Protein AF-A0A3N5VZ28-F1 (afdb_monomer)

Solvent-accessible surface area (backbone atoms only — not comparable to full-atom values): 4035 Å² total; per-residue (Å²): 134,55,72,70,56,52,64,72,70,65,73,87,82,90,82,79,76,90,71,80,80,57,68,69,60,54,49,52,54,52,49,56,59,68,68,48,90,44,77,94,70,62,61,92,71,85,87,84,86,83,83,52,79,89,81,104

pLDDT: mean 95.49, std 3.62, range [77.56, 98.25]

Radius of gyration: 14.62 Å; Cα contacts (8 Å, |Δi|>4): 8; chains: 1; bounding box: 36×27×31 Å

Structure (mmCIF, N/CA/C/O backbone):
data_AF-A0A3N5VZ28-F1
#
_entry.id   AF-A0A3N5VZ28-F1
#
loop_
_atom_site.group_PDB
_atom_site.id
_atom_site.type_symbol
_atom_site.label_atom_id
_atom_site.label_alt_id
_atom_site.label_comp_id
_atom_site.label_asym_id
_atom_site.label_entity_id
_atom_site.label_seq_id
_atom_site.pdbx_PDB_ins_code
_atom_site.Cartn_x
_atom_site.Cartn_y
_atom_site.Cartn_z
_atom_site.occupancy
_atom_site.B_iso_or_equiv
_atom_site.auth_seq_id
_atom_site.auth_comp_id
_atom_site.auth_asym_id
_atom_site.auth_atom_id
_atom_site.pdbx_PDB_model_num
ATOM 1 N N . MET A 1 1 ? -7.391 -14.929 -6.335 1.00 82.56 1 MET A N 1
ATOM 2 C CA . MET A 1 1 ? -7.338 -13.767 -7.243 1.00 82.5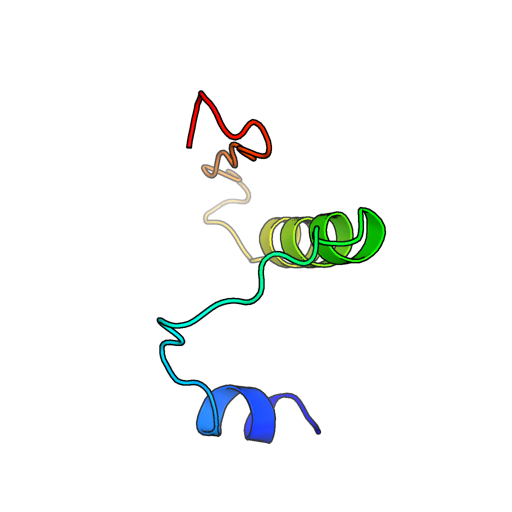6 1 MET A CA 1
ATOM 3 C C . MET A 1 1 ? -5.885 -13.532 -7.586 1.00 82.56 1 MET A C 1
ATOM 5 O O . MET A 1 1 ? -5.071 -13.529 -6.671 1.00 82.56 1 MET A O 1
ATOM 9 N N . ASP A 1 2 ? -5.564 -13.383 -8.865 1.00 97.50 2 ASP A N 1
ATOM 10 C CA . ASP A 1 2 ? -4.225 -12.990 -9.307 1.00 97.50 2 ASP A CA 1
ATOM 11 C C . ASP A 1 2 ? -4.095 -11.458 -9.416 1.00 97.50 2 ASP A C 1
ATOM 13 O O . ASP A 1 2 ? -5.055 -10.709 -9.212 1.00 97.50 2 ASP A O 1
ATOM 17 N N . VAL A 1 3 ? -2.890 -10.978 -9.730 1.00 96.88 3 VAL A N 1
ATOM 18 C CA . VAL A 1 3 ? -2.598 -9.539 -9.827 1.00 96.88 3 VAL A CA 1
ATOM 19 C C . VAL A 1 3 ? -3.424 -8.863 -10.927 1.00 96.88 3 VAL A C 1
ATOM 21 O O . VAL A 1 3 ? -3.948 -7.767 -10.720 1.00 96.88 3 VAL A O 1
ATOM 24 N N . ALA A 1 4 ? -3.581 -9.504 -12.088 1.00 98.12 4 ALA A N 1
ATOM 25 C CA . ALA A 1 4 ? -4.286 -8.914 -13.224 1.00 98.12 4 ALA A CA 1
ATOM 26 C C . ALA A 1 4 ? -5.781 -8.730 -12.924 1.00 98.12 4 ALA A C 1
ATOM 28 O O . ALA A 1 4 ? -6.362 -7.685 -13.226 1.00 98.12 4 ALA A O 1
ATOM 29 N N . GLN A 1 5 ? -6.395 -9.724 -12.286 1.00 98.25 5 GLN A N 1
ATOM 30 C CA . GLN A 1 5 ? -7.775 -9.672 -11.838 1.00 98.25 5 GLN A CA 1
ATOM 31 C C . GLN A 1 5 ? -7.967 -8.582 -10.776 1.00 98.25 5 GLN A C 1
ATOM 33 O O . GLN A 1 5 ? -8.896 -7.787 -10.905 1.00 98.25 5 GLN A O 1
ATOM 38 N N . ALA A 1 6 ? -7.059 -8.482 -9.797 1.00 97.19 6 ALA A N 1
ATOM 39 C CA . ALA A 1 6 ? -7.110 -7.468 -8.741 1.00 97.19 6 ALA A CA 1
ATOM 40 C C . ALA A 1 6 ? -7.114 -6.035 -9.285 1.00 97.19 6 ALA A C 1
ATOM 42 O O . ALA A 1 6 ? -7.893 -5.192 -8.837 1.00 97.19 6 ALA A O 1
ATOM 43 N N . ILE A 1 7 ? -6.260 -5.765 -10.277 1.00 97.62 7 ILE A N 1
ATOM 44 C CA . ILE A 1 7 ? -6.156 -4.449 -10.916 1.00 97.62 7 ILE A CA 1
ATOM 45 C C . ILE A 1 7 ? -7.448 -4.113 -11.667 1.00 97.62 7 ILE A C 1
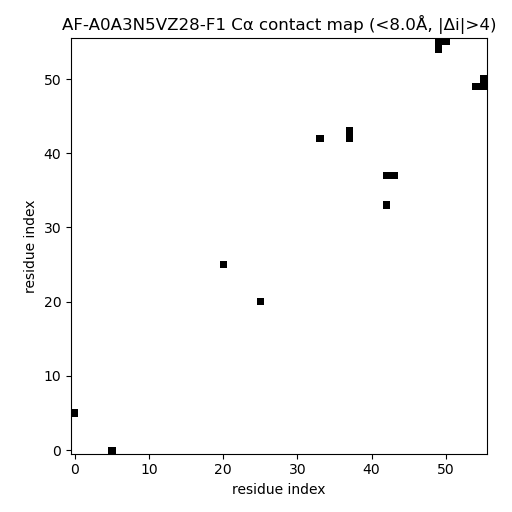ATOM 47 O O . ILE A 1 7 ? -7.955 -2.997 -11.545 1.00 97.62 7 ILE A O 1
AT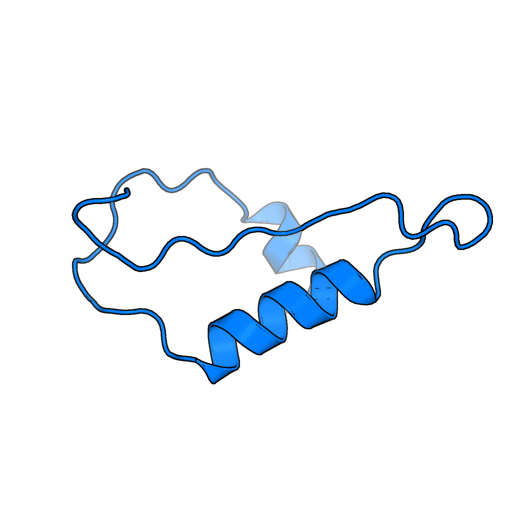OM 51 N N . ARG A 1 8 ? -8.004 -5.072 -12.419 1.00 98.00 8 ARG A N 1
ATOM 52 C CA . ARG A 1 8 ? -9.233 -4.866 -13.203 1.00 98.00 8 ARG A CA 1
ATOM 53 C C . ARG A 1 8 ? -10.467 -4.670 -12.327 1.00 98.00 8 ARG A C 1
ATOM 55 O O . ARG A 1 8 ? -11.336 -3.885 -12.688 1.00 98.00 8 ARG A O 1
ATOM 62 N N . SER A 1 9 ? -10.548 -5.350 -11.184 1.00 97.75 9 SER A N 1
ATOM 63 C CA . SER A 1 9 ? -11.694 -5.252 -10.272 1.00 97.75 9 SER A CA 1
ATOM 64 C C . SER A 1 9 ? -11.624 -4.069 -9.299 1.00 97.75 9 SER A C 1
ATOM 66 O O . SER A 1 9 ? -12.525 -3.898 -8.479 1.00 97.75 9 SER A O 1
ATOM 68 N N . ARG A 1 10 ? -10.552 -3.267 -9.325 1.00 97.00 10 ARG A N 1
ATOM 69 C CA . ARG A 1 10 ? -10.344 -2.174 -8.368 1.00 97.00 10 A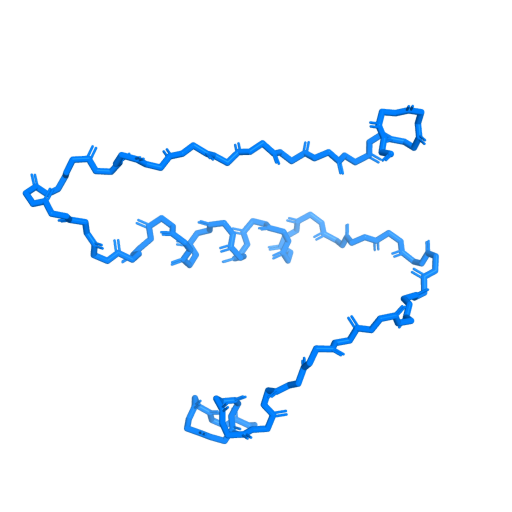RG A CA 1
ATOM 70 C C . ARG A 1 10 ? -11.372 -1.059 -8.555 1.00 97.00 10 ARG A C 1
ATOM 72 O O . ARG A 1 10 ? -11.454 -0.438 -9.614 1.00 97.00 10 ARG A O 1
ATOM 79 N N . TYR A 1 11 ? -12.045 -0.697 -7.469 1.00 97.56 11 TYR A N 1
ATOM 80 C CA . TYR A 1 11 ? -12.961 0.440 -7.387 1.00 97.56 11 TYR A CA 1
ATOM 81 C C . TYR A 1 11 ? -12.683 1.273 -6.128 1.00 97.56 11 TYR A C 1
ATOM 83 O O . TYR A 1 11 ? -11.997 0.823 -5.209 1.00 97.56 11 TYR A O 1
ATOM 91 N N . SER A 1 12 ? -13.207 2.499 -6.076 1.00 97.94 12 SER A N 1
ATOM 92 C CA . SER A 1 12 ? -13.099 3.358 -4.892 1.00 97.94 12 SER A CA 1
ATOM 93 C C . SER A 1 12 ? -14.168 2.992 -3.863 1.00 97.94 12 SER A C 1
ATOM 95 O O . SER A 1 12 ? -15.333 3.363 -4.019 1.00 97.94 12 SER A O 1
ATOM 97 N N . CYS A 1 13 ? -13.774 2.294 -2.798 1.00 96.75 13 CYS A N 1
ATOM 98 C CA . CYS A 1 13 ? -14.638 2.081 -1.640 1.00 96.75 13 CYS A CA 1
ATOM 99 C C . CYS A 1 13 ? -14.846 3.403 -0.877 1.00 96.75 13 CYS A C 1
ATOM 101 O O . CYS A 1 13 ? -13.923 4.206 -0.741 1.00 96.75 13 CYS A O 1
ATOM 103 N N . ARG A 1 14 ? -16.070 3.659 -0.405 1.00 97.38 14 ARG A N 1
ATOM 104 C CA . ARG A 1 14 ? -16.418 4.860 0.385 1.00 97.38 14 ARG A CA 1
ATOM 105 C C . ARG A 1 14 ? -17.230 4.548 1.644 1.00 97.38 14 ARG A C 1
ATOM 107 O O . ARG A 1 14 ? -17.578 5.464 2.376 1.00 97.38 14 ARG A O 1
ATOM 114 N N . ASN A 1 15 ? -17.516 3.273 1.898 1.00 97.62 15 ASN A N 1
ATOM 115 C CA . ASN A 1 15 ? -18.214 2.813 3.091 1.00 97.62 15 ASN A CA 1
ATOM 116 C C . ASN A 1 15 ? -17.347 1.760 3.787 1.00 97.62 15 ASN A C 1
ATOM 118 O O . ASN A 1 15 ? -17.065 0.713 3.205 1.00 97.62 15 ASN A O 1
ATOM 122 N N . TYR A 1 16 ? -16.894 2.055 5.004 1.00 95.69 16 TYR A N 1
ATOM 123 C CA . TYR A 1 16 ? -15.910 1.254 5.731 1.00 95.69 16 TYR A CA 1
ATOM 124 C C . TYR A 1 16 ? -16.486 0.788 7.067 1.00 95.69 16 TYR A C 1
ATOM 126 O O . TYR A 1 16 ? -17.195 1.534 7.738 1.00 95.69 16 TYR A O 1
ATOM 134 N N . SER A 1 17 ? -16.145 -0.431 7.484 1.00 96.44 17 SER A N 1
ATOM 135 C CA . SER A 1 17 ? -16.472 -0.910 8.830 1.00 96.44 17 SER A CA 1
ATOM 136 C C . SER A 1 17 ? -15.667 -0.169 9.902 1.00 96.44 17 SER A C 1
ATOM 138 O O . SER A 1 17 ? -14.537 0.240 9.642 1.00 96.44 17 SER A O 1
ATOM 140 N N . SER A 1 18 ? -16.168 -0.135 11.138 1.00 94.00 18 SER A N 1
ATOM 141 C CA . SER A 1 18 ? -15.432 0.347 12.320 1.00 94.00 18 SER A CA 1
ATOM 142 C C . SER A 1 18 ? -14.335 -0.606 12.816 1.00 94.00 18 SER A C 1
ATOM 144 O O . SER A 1 18 ? -13.650 -0.298 13.790 1.00 94.00 18 SER A O 1
ATOM 146 N N . LYS A 1 19 ? -14.155 -1.767 12.170 1.00 94.94 19 LYS A N 1
ATOM 147 C CA . LYS A 1 19 ? -13.131 -2.745 12.545 1.00 94.94 19 LYS A CA 1
ATOM 148 C C . LYS A 1 19 ? -11.725 -2.128 12.404 1.00 94.94 19 LYS A C 1
ATOM 150 O O . LYS A 1 19 ? -11.384 -1.683 11.305 1.00 94.94 19 LYS A O 1
ATOM 155 N N . PRO A 1 20 ? -10.890 -2.158 13.459 1.00 91.94 20 PRO A N 1
ATOM 156 C CA . PRO A 1 20 ? -9.490 -1.759 13.358 1.00 91.94 20 PRO A CA 1
ATOM 157 C C . PRO A 1 20 ? -8.715 -2.627 12.359 1.00 91.94 20 PRO A C 1
ATOM 159 O O . PRO A 1 20 ? -8.953 -3.833 12.249 1.00 91.94 20 PRO A O 1
ATOM 162 N N . LEU A 1 21 ? -7.761 -2.017 11.655 1.00 93.62 21 LEU A N 1
ATOM 163 C CA . LEU A 1 21 ? -6.855 -2.727 10.754 1.00 93.62 21 LEU A CA 1
ATOM 164 C C . LEU A 1 21 ? -5.784 -3.476 11.559 1.00 93.62 21 LEU A C 1
ATOM 166 O O . LEU A 1 21 ? -5.163 -2.908 12.456 1.00 93.62 21 LEU A O 1
ATOM 170 N N . GLU A 1 22 ? -5.537 -4.741 11.221 1.00 96.62 22 GLU A N 1
ATOM 171 C CA . GLU A 1 22 ? -4.473 -5.522 11.849 1.00 96.62 22 GLU A CA 1
ATOM 172 C C . GLU A 1 22 ? -3.080 -4.994 11.446 1.00 96.62 22 GLU A C 1
ATOM 174 O O . GLU A 1 22 ? -2.830 -4.689 10.276 1.00 96.62 22 GLU A O 1
ATOM 179 N N . GLN A 1 23 ? -2.150 -4.925 12.406 1.00 95.50 23 GLN A N 1
ATOM 180 C CA . GLN A 1 23 ? -0.823 -4.315 12.214 1.00 95.50 23 GLN A CA 1
ATOM 181 C C . GLN A 1 23 ? -0.017 -4.945 11.071 1.00 95.50 23 GLN A C 1
ATOM 183 O O . GLN A 1 23 ? 0.622 -4.233 10.298 1.00 95.50 23 GLN A O 1
ATOM 188 N N . ASP A 1 24 ? -0.079 -6.264 10.904 1.00 97.75 24 ASP A N 1
ATOM 189 C CA . ASP A 1 24 ? 0.683 -6.941 9.851 1.00 97.75 24 ASP A CA 1
ATOM 190 C C . ASP A 1 24 ? 0.157 -6.619 8.449 1.00 97.75 24 ASP A C 1
ATOM 192 O O . ASP A 1 24 ? 0.940 -6.506 7.506 1.00 97.75 24 ASP A O 1
ATOM 196 N N . LYS A 1 25 ? -1.152 -6.374 8.303 1.00 97.31 25 LYS A N 1
ATOM 197 C CA . LYS A 1 25 ? -1.726 -5.925 7.026 1.00 97.31 25 LYS A CA 1
ATOM 198 C C . LYS A 1 25 ? -1.278 -4.511 6.688 1.00 97.31 25 LYS A C 1
ATOM 200 O O . LYS A 1 25 ? -0.937 -4.242 5.540 1.00 97.31 25 LYS A O 1
ATOM 205 N N . LEU A 1 26 ? -1.245 -3.622 7.681 1.00 96.56 26 LEU A N 1
ATOM 206 C CA . LEU A 1 26 ? -0.711 -2.272 7.510 1.00 96.56 26 LEU A CA 1
ATOM 207 C C . LEU A 1 26 ? 0.756 -2.318 7.055 1.00 96.56 26 LEU A C 1
ATOM 209 O O . LEU A 1 26 ? 1.112 -1.684 6.063 1.00 96.56 26 LEU A O 1
ATOM 213 N N . ARG A 1 27 ? 1.590 -3.114 7.736 1.00 97.12 27 ARG A N 1
ATOM 214 C CA . ARG A 1 27 ? 3.004 -3.300 7.377 1.00 97.12 27 ARG A CA 1
ATOM 215 C C . ARG A 1 27 ? 3.171 -3.852 5.966 1.00 97.12 27 ARG A C 1
ATOM 217 O O . ARG A 1 27 ? 3.998 -3.337 5.225 1.00 97.12 27 ARG A O 1
ATOM 224 N N . ALA A 1 28 ? 2.366 -4.839 5.575 1.00 98.00 28 ALA A N 1
ATOM 225 C CA . ALA A 1 28 ? 2.421 -5.416 4.234 1.00 98.00 28 ALA A CA 1
ATOM 226 C C . ALA A 1 28 ? 2.143 -4.375 3.133 1.00 98.00 28 ALA A C 1
ATOM 228 O O . ALA A 1 28 ? 2.818 -4.371 2.105 1.00 98.00 28 ALA A O 1
ATOM 229 N N . VAL A 1 29 ? 1.191 -3.460 3.351 1.00 97.19 29 VAL A N 1
ATOM 230 C CA . VAL A 1 29 ? 0.887 -2.379 2.396 1.00 97.19 29 VAL A CA 1
ATOM 231 C C . VAL A 1 29 ? 2.030 -1.366 2.317 1.00 97.19 29 VAL A C 1
ATOM 233 O O . VAL A 1 29 ? 2.413 -0.959 1.221 1.00 97.19 29 VAL A O 1
ATOM 236 N N . LEU A 1 30 ? 2.598 -0.976 3.460 1.00 97.31 30 LEU A N 1
ATOM 237 C CA . LEU A 1 30 ? 3.737 -0.053 3.495 1.00 97.31 30 LEU A CA 1
ATOM 238 C C . LEU A 1 30 ? 4.988 -0.662 2.852 1.00 97.31 30 LEU A C 1
ATOM 240 O O . LEU A 1 30 ? 5.710 0.031 2.141 1.00 97.31 30 LEU A O 1
ATOM 244 N N . GLU A 1 31 ? 5.217 -1.959 3.042 1.00 97.81 31 GLU A N 1
ATOM 245 C CA . GLU A 1 31 ? 6.325 -2.674 2.414 1.00 97.81 31 GLU A CA 1
ATOM 246 C C . GLU A 1 31 ? 6.159 -2.742 0.893 1.00 97.81 31 GLU A C 1
ATOM 248 O O . GLU A 1 31 ? 7.105 -2.471 0.155 1.00 97.81 31 GLU A O 1
ATOM 253 N N . ALA A 1 32 ? 4.943 -3.000 0.404 1.00 97.25 32 ALA A N 1
ATOM 254 C CA . ALA A 1 32 ? 4.653 -2.934 -1.025 1.00 97.25 32 ALA A CA 1
ATOM 255 C C . ALA A 1 32 ? 4.927 -1.533 -1.603 1.00 97.25 32 ALA A C 1
ATOM 257 O O . ALA A 1 32 ? 5.470 -1.419 -2.702 1.00 97.25 32 ALA A O 1
ATOM 258 N N . ALA A 1 33 ? 4.608 -0.469 -0.856 1.00 96.69 33 ALA A N 1
ATOM 259 C CA . ALA A 1 33 ? 4.925 0.900 -1.254 1.00 96.69 33 ALA A CA 1
ATOM 260 C C . ALA A 1 33 ? 6.442 1.171 -1.258 1.00 96.69 33 ALA A C 1
ATOM 262 O O . ALA A 1 33 ? 6.944 1.798 -2.187 1.00 96.69 33 ALA A O 1
ATOM 263 N N . ARG A 1 34 ? 7.188 0.658 -0.269 1.00 95.88 34 ARG A N 1
ATOM 264 C CA . ARG A 1 34 ? 8.656 0.775 -0.185 1.00 95.88 34 ARG A CA 1
ATOM 265 C C . ARG A 1 34 ? 9.367 0.076 -1.346 1.00 95.88 34 ARG A C 1
ATOM 267 O O . ARG A 1 34 ? 10.398 0.556 -1.808 1.00 95.88 34 ARG A O 1
ATOM 274 N N . LEU A 1 35 ? 8.833 -1.058 -1.797 1.00 96.44 35 LEU A N 1
ATOM 275 C CA . LEU A 1 35 ? 9.382 -1.845 -2.905 1.00 96.44 35 LEU A CA 1
ATOM 276 C C . LEU A 1 35 ? 9.088 -1.246 -4.288 1.00 96.44 35 LEU A C 1
ATOM 278 O O . LEU A 1 35 ? 9.646 -1.716 -5.281 1.00 96.44 35 LEU A O 1
ATOM 282 N N . ALA A 1 36 ? 8.229 -0.228 -4.377 1.00 96.75 36 ALA A N 1
ATOM 283 C CA . ALA A 1 36 ? 7.966 0.449 -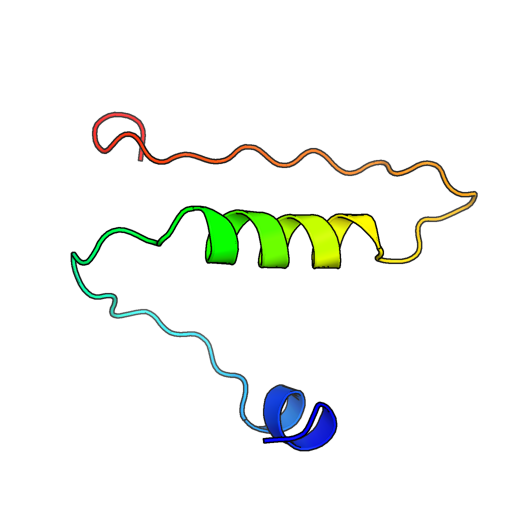5.637 1.00 96.75 36 ALA A CA 1
ATOM 284 C C . ALA A 1 36 ? 9.249 1.116 -6.177 1.00 96.75 36 ALA A C 1
ATOM 286 O O . ALA A 1 36 ? 10.041 1.672 -5.408 1.00 96.75 36 ALA A O 1
ATOM 287 N N . PRO A 1 37 ? 9.478 1.091 -7.503 1.00 96.94 37 PRO A N 1
ATOM 288 C CA . PRO A 1 37 ? 10.635 1.751 -8.090 1.00 96.94 37 PRO A CA 1
ATOM 289 C C . PRO A 1 37 ? 10.571 3.260 -7.835 1.00 96.94 37 PRO A C 1
ATOM 291 O O . PRO A 1 37 ? 9.510 3.871 -7.939 1.00 96.94 37 PRO A O 1
ATOM 294 N N . SER A 1 38 ? 11.721 3.873 -7.553 1.00 97.44 38 SER A N 1
ATOM 295 C CA . SER A 1 38 ? 11.850 5.328 -7.427 1.00 97.44 38 SER A CA 1
ATOM 296 C C . SER A 1 38 ? 12.932 5.856 -8.361 1.00 97.44 38 SER A C 1
ATOM 298 O O . SER A 1 38 ? 13.931 5.182 -8.639 1.00 97.44 38 SER A O 1
ATOM 300 N N . ALA A 1 39 ? 12.732 7.072 -8.870 1.00 96.94 39 ALA A N 1
ATOM 301 C CA . ALA A 1 39 ? 13.684 7.710 -9.765 1.00 96.94 39 ALA A CA 1
ATOM 302 C C . ALA A 1 39 ? 15.047 7.817 -9.073 1.00 96.94 39 ALA A C 1
ATOM 304 O O . ALA A 1 39 ? 15.151 8.377 -7.985 1.00 96.94 39 ALA A O 1
ATOM 305 N N . LYS A 1 40 ? 16.091 7.251 -9.692 1.00 97.19 40 LYS A N 1
ATOM 306 C CA . LYS A 1 40 ? 17.463 7.248 -9.149 1.00 97.19 40 LYS A CA 1
ATOM 307 C C . LYS A 1 40 ? 17.561 6.710 -7.707 1.00 97.19 40 LYS A C 1
ATOM 309 O O . LYS A 1 40 ? 18.471 7.091 -6.980 1.00 97.19 40 LYS A O 1
ATOM 314 N N . ASN A 1 41 ? 16.633 5.841 -7.296 1.00 95.81 41 ASN A N 1
ATOM 315 C CA . ASN A 1 41 ? 16.528 5.320 -5.930 1.00 95.81 41 ASN A CA 1
ATOM 316 C C . ASN A 1 41 ? 16.366 6.400 -4.834 1.00 95.81 41 ASN A C 1
ATOM 318 O O . ASN A 1 41 ? 16.735 6.178 -3.680 1.00 95.81 41 ASN A O 1
ATOM 322 N N . LEU A 1 42 ? 15.831 7.577 -5.178 1.00 96.81 42 LEU A N 1
ATOM 323 C CA . LEU A 1 42 ? 15.697 8.692 -4.234 1.00 96.81 42 LEU A CA 1
ATOM 324 C C . LEU A 1 42 ? 14.728 8.401 -3.089 1.00 96.81 42 LEU A C 1
ATOM 326 O O . LEU A 1 42 ? 14.875 8.987 -2.018 1.00 96.81 42 LEU A O 1
ATOM 330 N N . GLN A 1 43 ? 13.763 7.501 -3.304 1.00 96.00 43 GLN A N 1
ATOM 331 C CA . GLN A 1 43 ? 12.748 7.150 -2.310 1.00 96.00 43 GLN A CA 1
ATOM 332 C C . GLN A 1 43 ? 12.105 8.404 -1.689 1.00 96.00 43 GLN A C 1
ATOM 334 O O . GLN A 1 43 ? 11.959 8.527 -0.470 1.00 96.00 43 GLN A O 1
ATOM 339 N N . ASP A 1 44 ? 11.732 9.353 -2.546 1.00 94.94 44 ASP A N 1
ATOM 340 C CA . ASP A 1 44 ? 11.201 10.683 -2.238 1.00 94.94 44 ASP A CA 1
ATOM 341 C C . ASP A 1 44 ? 9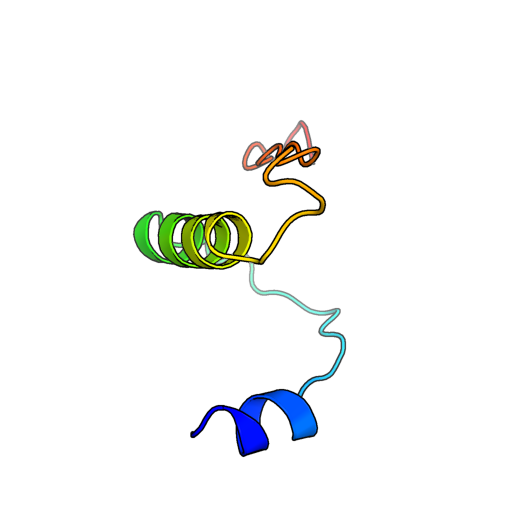.736 10.659 -1.767 1.00 94.94 44 ASP A C 1
ATOM 343 O O . ASP A 1 44 ? 8.968 11.599 -1.953 1.00 94.94 44 ASP A O 1
ATOM 347 N N . TRP A 1 45 ? 9.364 9.583 -1.078 1.00 94.75 45 TRP A N 1
ATOM 348 C CA . TRP A 1 45 ? 8.068 9.372 -0.454 1.00 94.75 45 TRP A CA 1
ATOM 349 C C . TRP A 1 45 ? 8.204 9.457 1.066 1.00 94.75 45 TRP A C 1
ATOM 351 O O . TRP A 1 45 ? 9.199 9.031 1.666 1.00 94.75 45 TRP A O 1
ATOM 361 N N . ARG A 1 46 ? 7.166 9.972 1.720 1.00 95.75 46 ARG A N 1
ATOM 362 C CA . ARG A 1 46 ? 6.987 9.897 3.171 1.00 95.75 46 ARG A CA 1
ATOM 363 C C . ARG A 1 46 ? 5.569 9.428 3.440 1.00 95.75 46 ARG A C 1
ATOM 365 O O . ARG A 1 46 ? 4.621 9.962 2.872 1.00 95.75 46 ARG A O 1
ATOM 372 N N . PHE A 1 47 ? 5.440 8.430 4.303 1.00 95.94 47 PHE A N 1
ATOM 373 C CA . PHE A 1 47 ? 4.151 7.885 4.707 1.00 95.94 47 PHE A CA 1
ATOM 374 C C . PHE A 1 47 ? 3.902 8.260 6.163 1.00 95.94 47 PHE A C 1
ATOM 376 O O . PHE A 1 47 ? 4.739 7.995 7.024 1.00 95.94 47 PHE A O 1
ATOM 383 N N . VAL A 1 48 ? 2.752 8.873 6.430 1.00 96.00 48 VAL A N 1
ATOM 384 C CA . VAL A 1 48 ? 2.267 9.152 7.784 1.00 96.00 48 VAL A CA 1
ATOM 385 C C . VAL A 1 48 ? 1.042 8.282 8.009 1.00 96.00 48 VAL A C 1
ATOM 387 O O . VAL A 1 48 ? 0.088 8.338 7.234 1.00 96.00 48 VAL A O 1
ATOM 390 N N . VAL A 1 49 ? 1.076 7.454 9.051 1.00 95.44 49 VAL A N 1
ATOM 391 C CA . VAL A 1 49 ? -0.048 6.590 9.418 1.00 95.44 49 VAL A CA 1
ATOM 392 C C . VAL A 1 49 ? -0.807 7.246 10.564 1.00 95.44 49 VAL A C 1
ATOM 394 O O . VAL A 1 49 ? -0.266 7.392 11.657 1.00 95.44 49 VAL A O 1
ATOM 397 N N . VAL A 1 50 ? -2.067 7.608 10.322 1.00 94.94 50 VAL A N 1
ATOM 398 C CA . VAL A 1 50 ? -2.966 8.155 11.346 1.00 94.9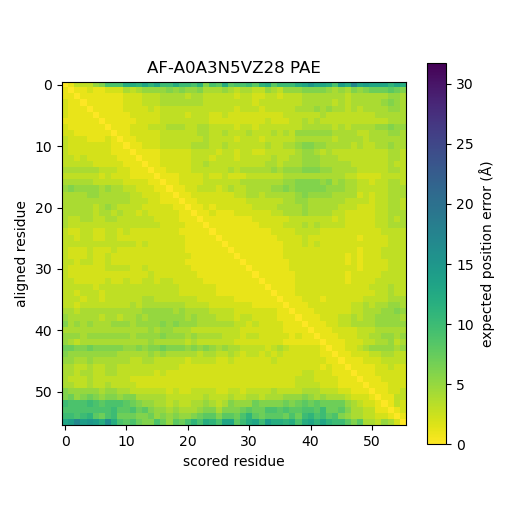4 50 VAL A CA 1
ATOM 399 C C . VAL A 1 50 ? -3.930 7.061 11.795 1.00 94.94 50 VAL A C 1
ATOM 401 O O . VAL A 1 50 ? -4.793 6.629 11.032 1.00 94.94 50 VAL A O 1
ATOM 404 N N . THR A 1 51 ? -3.768 6.592 13.031 1.00 92.12 51 THR A N 1
ATOM 405 C CA . THR A 1 51 ? -4.672 5.612 13.663 1.00 92.12 51 THR A CA 1
ATOM 406 C C . THR A 1 51 ? -5.491 6.204 14.801 1.00 92.12 51 THR A C 1
ATOM 408 O O . THR A 1 51 ? -6.458 5.585 15.238 1.00 92.12 51 THR A O 1
ATOM 411 N N . ASP A 1 52 ? -5.092 7.372 15.301 1.00 92.19 52 ASP A N 1
ATOM 412 C CA . ASP A 1 52 ? -5.799 8.065 16.366 1.00 92.19 52 ASP A CA 1
ATOM 413 C C . ASP A 1 52 ? -7.079 8.724 15.834 1.00 92.19 52 ASP A C 1
ATOM 415 O O . ASP A 1 52 ? -7.062 9.425 14.822 1.00 92.19 52 ASP A O 1
ATOM 419 N N . GLY A 1 53 ? -8.196 8.482 16.522 1.00 87.19 53 GLY A N 1
ATOM 420 C CA . GLY A 1 53 ? -9.514 8.950 16.098 1.00 87.19 53 GLY A CA 1
ATOM 421 C C . GLY A 1 53 ? -9.769 10.435 16.347 1.00 87.19 53 GLY A C 1
ATOM 422 O O . GLY A 1 53 ? -10.689 10.970 15.744 1.00 87.19 53 GLY A O 1
ATOM 423 N N . GLN A 1 54 ? -8.991 11.092 17.214 1.00 93.00 54 GLN A N 1
ATOM 424 C CA . GLN A 1 54 ? -9.068 12.549 17.399 1.00 93.00 54 GLN A CA 1
ATOM 425 C C . GLN A 1 54 ? -8.290 13.293 16.308 1.00 93.00 54 GLN A C 1
ATOM 427 O O . GLN A 1 54 ? -8.631 14.416 15.954 1.00 93.00 54 GLN A O 1
ATOM 432 N N . THR A 1 55 ? -7.2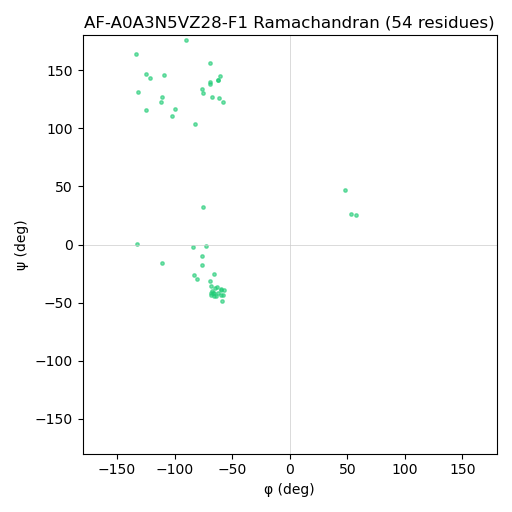40 12.657 15.787 1.00 91.81 55 THR A N 1
ATOM 433 C CA . THR A 1 55 ? -6.375 13.199 14.733 1.00 91.81 55 THR A CA 1
ATOM 434 C C . THR A 1 55 ? -6.945 12.985 13.323 1.00 91.81 55 THR A C 1
ATOM 436 O O . THR A 1 55 ? -6.597 13.733 12.411 1.00 91.81 55 THR A O 1
ATOM 439 N N . LYS A 1 56 ? -7.771 11.948 13.124 1.00 77.56 56 LYS A N 1
ATOM 440 C CA . LYS A 1 56 ? -8.398 11.592 11.839 1.00 77.56 56 LYS A CA 1
ATOM 441 C C . LYS A 1 56 ? -9.537 12.537 11.461 1.00 77.56 56 LYS A C 1
ATOM 443 O O . LYS A 1 56 ? -9.604 12.884 10.260 1.00 77.56 56 LYS A O 1
#

Foldseek 3Di:
DDPVVCVVPDDDDDDDDPD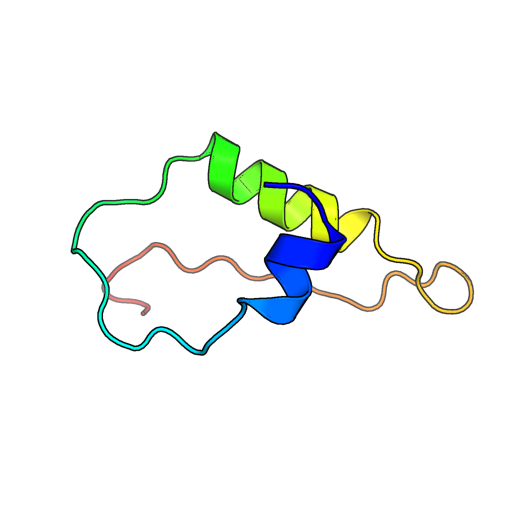DDDPVVVVVVVVVVLPDDDDVNPSPDDDDDDPDPVVD

Secondary structure (DSSP, 8-state):
--HHHHHHT--------SPPPPHHHHHHHHHHHHTS--GGG-----------TTT-

Sequence (56 aa):
MDVAQAIRSRYSCRNYSSKPLEQDKLRAVLEAARLAPSAKNLQDWRFVVVTDGQTK

Mean predicted aligned error: 3.19 Å